Protein AF-X1URA6-F1 (afdb_monomer_lite)

InterPro domains:
  IPR028082 Periplasmic binding protein-like I [SSF53822] (2-71)
  IPR046335 Transcriptional regulator LacI/GalR-like, sensor domain [PF13377] (1-70)

Structure (mmCIF, N/CA/C/O backbone):
data_AF-X1URA6-F1
#
_entry.id   AF-X1URA6-F1
#
loop_
_atom_site.group_PDB
_atom_site.id
_atom_site.type_symbol
_atom_site.label_atom_id
_atom_site.label_alt_id
_atom_site.label_comp_id
_atom_site.label_asym_id
_atom_site.label_entity_id
_atom_site.label_seq_id
_atom_site.pdbx_PDB_ins_code
_atom_site.Cartn_x
_atom_site.Cartn_y
_atom_site.Cartn_z
_atom_site.occupancy
_atom_site.B_iso_or_equiv
_atom_site.auth_seq_id
_atom_site.auth_comp_id
_atom_site.auth_asym_id
_atom_site.auth_atom_id
_atom_site.pdbx_PDB_model_num
ATOM 1 N N . ALA A 1 1 ? 2.125 7.207 1.340 1.00 70.31 1 ALA A N 1
ATOM 2 C CA . ALA A 1 1 ? 0.950 6.797 2.125 1.00 70.31 1 ALA A CA 1
ATOM 3 C C . ALA A 1 1 ? 0.559 5.430 1.605 1.00 70.31 1 ALA A C 1
ATOM 5 O O . ALA A 1 1 ? 0.461 5.302 0.391 1.00 70.31 1 ALA A O 1
ATOM 6 N N . ASP A 1 2 ? 0.442 4.452 2.496 1.00 92.75 2 ASP A N 1
ATOM 7 C CA . ASP A 1 2 ? 0.181 3.036 2.214 1.00 92.75 2 ASP A CA 1
ATOM 8 C C . ASP A 1 2 ? -0.751 2.455 3.299 1.00 92.75 2 ASP A C 1
ATOM 10 O O . ASP A 1 2 ? -1.026 3.118 4.309 1.00 92.75 2 ASP A O 1
ATOM 14 N N . ASP A 1 3 ? -1.247 1.235 3.096 1.00 96.12 3 ASP A N 1
ATOM 15 C CA . ASP A 1 3 ? -2.155 0.550 4.026 1.00 96.12 3 ASP A CA 1
ATOM 16 C C . ASP A 1 3 ? -1.534 0.315 5.415 1.00 96.12 3 ASP A C 1
ATOM 18 O O . ASP A 1 3 ? -2.216 0.483 6.427 1.00 96.12 3 ASP A O 1
ATOM 22 N N . LEU A 1 4 ? -0.233 0.007 5.502 1.00 95.06 4 LEU A N 1
ATOM 23 C CA . LEU A 1 4 ? 0.461 -0.195 6.785 1.00 95.06 4 LEU A CA 1
ATOM 24 C C . LEU A 1 4 ? 0.477 1.080 7.629 1.00 95.06 4 LEU A C 1
ATOM 26 O O . LEU A 1 4 ? 0.195 1.054 8.829 1.00 95.06 4 LEU A O 1
ATOM 30 N N . THR A 1 5 ? 0.758 2.211 6.990 1.00 96.44 5 THR A N 1
ATOM 31 C CA . THR A 1 5 ? 0.709 3.529 7.618 1.00 96.44 5 THR A CA 1
ATOM 32 C C . THR A 1 5 ? -0.710 3.842 8.093 1.00 96.44 5 THR A C 1
ATOM 34 O O . THR A 1 5 ? -0.889 4.336 9.208 1.00 96.44 5 THR A O 1
ATOM 37 N N . ALA A 1 6 ? -1.730 3.517 7.290 1.00 96.94 6 ALA A N 1
ATOM 38 C CA . ALA A 1 6 ? -3.126 3.706 7.674 1.00 96.94 6 ALA A CA 1
ATOM 39 C C . ALA A 1 6 ? -3.504 2.866 8.906 1.00 96.94 6 ALA A C 1
ATOM 41 O O . ALA A 1 6 ? -4.144 3.394 9.816 1.00 96.94 6 ALA A O 1
ATOM 42 N N . PHE A 1 7 ? -3.052 1.611 9.005 1.00 96.50 7 PHE A N 1
ATOM 43 C CA . PHE A 1 7 ? -3.259 0.805 10.214 1.00 96.50 7 PHE A CA 1
ATOM 44 C C . PHE A 1 7 ? -2.581 1.404 11.447 1.00 96.50 7 PHE A C 1
ATOM 46 O O . PHE A 1 7 ? -3.187 1.416 12.516 1.00 96.50 7 PHE A O 1
ATOM 53 N N . GLY A 1 8 ? -1.371 1.952 11.305 1.00 96.00 8 GLY A N 1
ATOM 54 C CA . GLY A 1 8 ? -0.698 2.664 12.395 1.00 96.00 8 GLY A CA 1
ATOM 55 C C . GLY A 1 8 ? -1.510 3.861 12.901 1.00 96.00 8 GLY A C 1
ATOM 56 O O . GLY A 1 8 ? -1.659 4.050 14.107 1.00 96.00 8 GLY A O 1
ATOM 57 N N . VAL A 1 9 ? -2.114 4.629 11.989 1.00 97.00 9 VAL A N 1
ATOM 58 C CA . VAL A 1 9 ? -3.031 5.725 12.347 1.00 97.00 9 VAL A CA 1
ATOM 59 C C . VAL A 1 9 ? -4.285 5.193 13.042 1.00 97.00 9 VAL A C 1
ATOM 61 O O . VAL A 1 9 ? -4.713 5.759 14.048 1.00 97.00 9 VAL A O 1
ATOM 64 N N . MET A 1 10 ? -4.872 4.103 12.541 1.00 96.69 10 MET A N 1
ATOM 65 C CA . MET A 1 10 ? -6.052 3.489 13.156 1.00 96.69 10 MET A CA 1
ATOM 66 C C . MET A 1 10 ? -5.778 3.006 14.584 1.00 96.69 10 MET A C 1
ATOM 6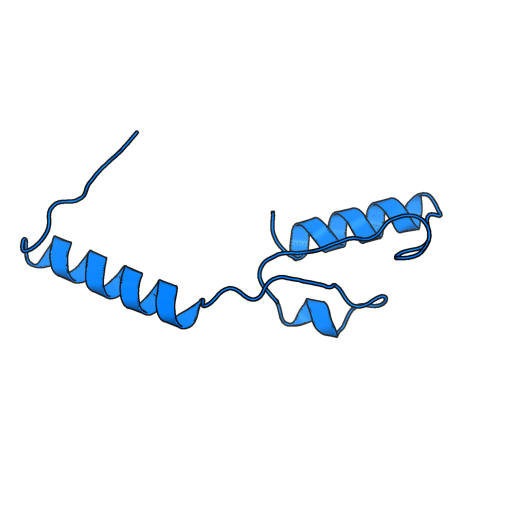8 O O . MET A 1 10 ? -6.627 3.193 15.456 1.00 96.69 10 MET A O 1
ATOM 72 N N . ASP A 1 11 ? -4.606 2.415 14.827 1.00 96.81 11 ASP A N 1
ATOM 73 C CA . ASP A 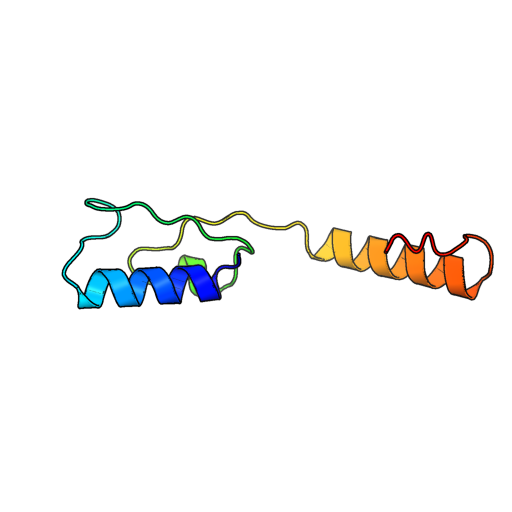1 11 ? -4.187 1.970 16.157 1.00 96.81 11 ASP A CA 1
ATOM 74 C C . ASP A 1 11 ? -3.995 3.155 17.110 1.00 96.81 11 ASP A C 1
ATOM 76 O O . ASP A 1 11 ? -4.571 3.176 18.198 1.00 96.81 11 ASP A O 1
ATOM 80 N N . ALA A 1 12 ? -3.289 4.200 16.667 1.00 97.81 12 ALA A N 1
ATOM 81 C CA . ALA A 1 12 ? -3.087 5.411 17.457 1.00 97.81 12 ALA A CA 1
ATOM 82 C C . ALA A 1 12 ? -4.418 6.085 17.841 1.00 97.81 12 ALA A C 1
ATOM 84 O O . ALA A 1 12 ? -4.648 6.388 19.009 1.00 97.81 12 ALA A O 1
ATOM 85 N N . LEU A 1 13 ? -5.335 6.257 16.884 1.00 97.12 13 LEU A N 1
ATOM 86 C CA . LEU A 1 13 ? -6.661 6.830 17.140 1.00 97.12 13 LEU A CA 1
ATOM 87 C C . LEU A 1 13 ? -7.474 5.988 18.127 1.00 97.12 13 LEU A C 1
ATOM 89 O O . LEU A 1 13 ? -8.148 6.534 19.001 1.00 97.12 13 LEU A O 1
ATOM 93 N N . LYS A 1 14 ? -7.399 4.660 18.007 1.00 95.69 14 LYS A N 1
ATOM 94 C CA . LYS A 1 14 ? -8.072 3.742 18.927 1.00 95.69 14 LYS A CA 1
ATOM 95 C C . LYS A 1 14 ? -7.500 3.843 20.344 1.00 95.69 14 LYS A C 1
ATOM 97 O O . LYS A 1 14 ? -8.282 3.834 21.293 1.00 95.69 14 LYS A O 1
ATOM 102 N N . ASN A 1 15 ? -6.180 3.965 20.489 1.00 97.88 15 ASN A N 1
ATOM 103 C CA . ASN A 1 15 ? -5.511 4.129 21.785 1.00 97.88 15 ASN A CA 1
ATOM 104 C C . ASN A 1 15 ? -5.899 5.445 22.479 1.00 97.88 15 ASN A C 1
ATOM 106 O O . ASN A 1 15 ? -6.036 5.475 23.699 1.00 97.88 15 ASN A O 1
ATOM 110 N N . GLU A 1 16 ? -6.182 6.493 21.704 1.00 98.12 16 GLU A N 1
ATOM 111 C CA . GLU A 1 16 ? -6.707 7.779 22.190 1.00 98.12 16 GLU A CA 1
ATOM 112 C C . GLU A 1 16 ? -8.242 7.784 22.391 1.00 98.12 16 GLU A C 1
ATOM 114 O O . GLU A 1 16 ? -8.834 8.799 22.755 1.00 98.12 16 GLU A O 1
ATOM 119 N N . GLY A 1 17 ? -8.919 6.652 22.165 1.00 97.75 17 GLY A N 1
ATOM 120 C CA . GLY A 1 17 ? -10.355 6.488 22.414 1.00 97.75 17 GLY A CA 1
ATOM 121 C C . GLY A 1 17 ? -11.288 6.945 21.285 1.00 97.75 17 GLY A C 1
ATOM 122 O O . GLY A 1 17 ? -12.510 6.911 21.465 1.00 97.75 17 GLY A O 1
ATOM 123 N N . TYR A 1 18 ? -10.759 7.323 20.117 1.00 98.31 18 TYR A N 1
ATOM 124 C CA . TYR A 1 18 ? -11.570 7.662 18.945 1.00 98.31 18 TYR A CA 1
ATOM 125 C C . TYR A 1 18 ? -12.187 6.415 18.297 1.00 98.31 18 TYR A C 1
ATOM 127 O O . TYR A 1 18 ? -11.608 5.326 18.256 1.00 98.31 18 TYR A O 1
ATOM 135 N N . LYS A 1 19 ? -13.386 6.577 17.734 1.00 97.44 19 LYS A N 1
ATOM 136 C CA . LYS A 1 19 ? -14.135 5.539 17.023 1.00 97.44 19 LYS A CA 1
ATOM 137 C C . LYS A 1 19 ? -13.997 5.726 15.524 1.00 97.44 19 LYS A C 1
ATOM 139 O O . LYS A 1 19 ? -14.483 6.699 14.960 1.00 97.44 19 LYS A O 1
ATOM 144 N N . ILE A 1 20 ? -13.446 4.729 14.851 1.00 97.19 20 ILE A N 1
ATOM 145 C CA . ILE A 1 20 ? -13.365 4.686 13.389 1.00 97.19 20 ILE A CA 1
ATOM 146 C C . ILE A 1 20 ? -14.545 3.848 12.871 1.00 97.19 20 ILE A C 1
ATOM 148 O O . ILE A 1 20 ? -14.769 2.752 13.392 1.00 97.19 20 ILE A O 1
ATOM 152 N N . PRO A 1 21 ? -15.338 4.322 11.890 1.00 96.94 21 PRO A N 1
ATOM 153 C CA . PRO A 1 21 ? -15.182 5.566 11.120 1.00 96.94 21 PRO A CA 1
ATOM 154 C C . PRO A 1 21 ? -15.923 6.794 11.691 1.00 96.94 21 PRO A C 1
ATOM 156 O O . PRO A 1 21 ? -15.951 7.837 11.044 1.00 96.94 21 PRO A O 1
ATOM 159 N N . ARG A 1 22 ? -16.584 6.671 12.850 1.00 97.81 22 ARG A N 1
ATOM 160 C CA . ARG A 1 22 ? -17.517 7.681 13.387 1.00 97.81 22 ARG A CA 1
ATOM 161 C C . ARG A 1 22 ? -16.884 9.054 13.614 1.00 97.81 22 ARG A C 1
ATOM 163 O O . ARG A 1 22 ? -17.465 10.049 13.202 1.00 97.81 22 ARG A O 1
ATOM 170 N N . ASP A 1 23 ? -15.756 9.084 14.309 1.00 98.12 23 ASP A N 1
ATOM 171 C CA . ASP A 1 23 ? -15.078 10.317 14.706 1.00 98.12 23 ASP A CA 1
ATOM 172 C C . ASP A 1 23 ? -14.065 10.737 13.635 1.00 98.12 23 ASP A C 1
ATOM 174 O O . ASP A 1 23 ? -13.847 11.922 13.401 1.00 98.12 23 ASP A O 1
ATOM 178 N N . MET A 1 24 ? -13.474 9.756 12.948 1.00 96.75 24 MET A N 1
ATOM 179 C CA . MET A 1 24 ? -12.562 9.978 11.835 1.00 96.75 24 MET A CA 1
ATOM 180 C C . MET A 1 24 ? -12.621 8.808 10.856 1.00 96.75 24 MET A C 1
ATOM 182 O O . MET A 1 24 ? -12.528 7.644 11.252 1.00 96.75 24 MET A O 1
ATOM 186 N N . SER A 1 25 ? -12.760 9.122 9.570 1.00 97.12 25 SER A N 1
ATOM 187 C CA . SER A 1 25 ? -12.644 8.143 8.489 1.00 97.12 25 SER A CA 1
ATOM 188 C C . SER A 1 25 ? -11.201 8.064 8.004 1.00 97.12 25 SER A C 1
ATOM 190 O O . SER A 1 25 ? -10.549 9.092 7.837 1.00 97.12 25 SER A O 1
ATOM 192 N N . ILE A 1 26 ? -10.724 6.846 7.756 1.00 96.81 26 ILE A N 1
ATOM 1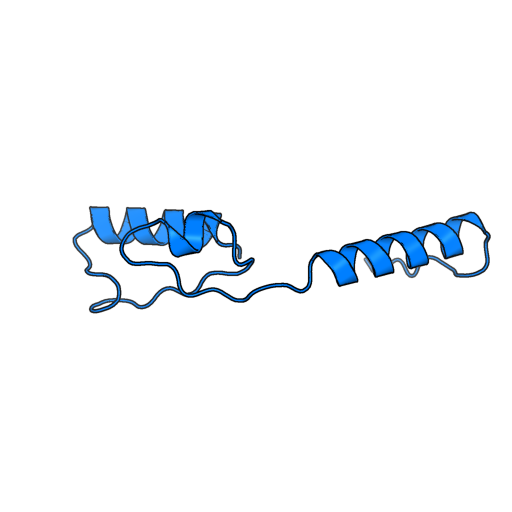93 C CA . ILE A 1 26 ? -9.370 6.565 7.275 1.00 96.81 26 ILE A CA 1
ATOM 194 C C . ILE A 1 26 ? -9.473 5.854 5.928 1.00 96.81 26 ILE A C 1
ATOM 196 O O . ILE A 1 26 ? -10.302 4.957 5.759 1.00 96.81 26 ILE A O 1
ATOM 200 N N . VAL A 1 27 ? -8.636 6.274 4.981 1.00 97.00 27 VAL A N 1
ATOM 201 C CA . VAL A 1 27 ? -8.489 5.642 3.670 1.00 97.00 27 VAL A CA 1
ATOM 202 C C . VAL A 1 27 ? -7.015 5.306 3.466 1.00 97.00 27 VAL A C 1
ATOM 204 O O . VAL A 1 27 ? -6.159 6.176 3.624 1.00 97.00 27 VAL A O 1
ATOM 207 N N . GLY A 1 28 ? -6.736 4.044 3.160 1.00 95.88 28 GLY A N 1
ATOM 208 C CA . GLY A 1 28 ? -5.412 3.541 2.817 1.00 95.88 28 GLY A CA 1
ATOM 209 C C . GLY A 1 28 ? -5.093 3.656 1.328 1.00 95.88 28 GLY A C 1
ATOM 210 O O . GLY A 1 28 ? -5.819 4.272 0.541 1.00 95.88 28 GLY A O 1
ATOM 211 N N . PHE A 1 29 ? -3.992 3.032 0.943 1.00 96.69 29 PHE A N 1
ATOM 212 C CA . PHE A 1 29 ? -3.521 2.929 -0.429 1.00 96.69 29 PHE A CA 1
ATOM 213 C C . PHE A 1 29 ? -2.721 1.628 -0.534 1.00 96.69 29 PHE A C 1
ATOM 215 O O . PHE A 1 29 ? -1.819 1.453 0.273 1.00 96.69 29 PHE A O 1
ATOM 222 N N . ASP A 1 30 ? -3.087 0.732 -1.456 1.00 95.81 30 ASP A N 1
ATOM 223 C CA . ASP A 1 30 ? -2.401 -0.503 -1.902 1.00 95.81 30 ASP A CA 1
ATOM 224 C C . ASP A 1 30 ? -3.382 -1.671 -2.061 1.00 95.81 30 ASP A C 1
ATOM 226 O O . ASP A 1 30 ? -3.227 -2.466 -2.988 1.00 95.81 30 ASP A O 1
ATOM 230 N N . ASP A 1 31 ? -4.414 -1.743 -1.219 1.00 95.62 31 ASP A N 1
ATOM 231 C CA . ASP A 1 31 ? -5.315 -2.896 -1.100 1.00 95.62 31 ASP A CA 1
ATOM 232 C C . ASP A 1 31 ? -4.584 -4.198 -0.757 1.00 95.62 31 ASP A C 1
ATOM 234 O O . ASP A 1 31 ? -4.689 -5.223 -1.436 1.00 95.62 31 ASP A O 1
ATOM 238 N N . GLN A 1 32 ? -3.800 -4.132 0.320 1.00 93.75 32 GLN A N 1
ATOM 239 C CA . GLN A 1 32 ? -3.106 -5.283 0.884 1.00 93.75 32 GLN A CA 1
ATOM 240 C C . GLN A 1 32 ? -4.089 -6.276 1.515 1.00 93.75 32 GLN A C 1
ATOM 242 O O . GLN A 1 32 ? -5.160 -5.909 1.988 1.00 93.75 32 GLN A O 1
ATOM 247 N N . ILE A 1 33 ? -3.684 -7.549 1.600 1.00 92.12 33 ILE A N 1
ATOM 248 C CA . ILE A 1 33 ? -4.504 -8.657 2.138 1.00 92.12 33 ILE A CA 1
ATOM 249 C C . ILE A 1 33 ? -5.137 -8.298 3.491 1.00 92.12 33 ILE A C 1
ATOM 251 O O . ILE A 1 33 ? -6.322 -8.536 3.720 1.00 92.12 33 ILE A O 1
ATOM 255 N N . PHE A 1 34 ? -4.365 -7.649 4.361 1.00 91.06 34 PHE A N 1
ATOM 256 C CA . PHE A 1 34 ? -4.798 -7.279 5.702 1.00 91.06 34 PHE A CA 1
ATOM 257 C C . PHE A 1 34 ? -5.935 -6.239 5.731 1.00 91.06 34 PHE A C 1
ATOM 259 O O . PHE A 1 34 ? -6.692 -6.190 6.703 1.00 91.06 34 PHE A O 1
ATOM 266 N N . SER A 1 35 ? -6.124 -5.448 4.671 1.00 94.69 35 SER A N 1
ATOM 267 C CA . SER A 1 35 ? -7.151 -4.394 4.577 1.00 94.69 35 SER A CA 1
ATOM 268 C C . SER A 1 35 ? -8.576 -4.932 4.699 1.00 94.69 35 SER A C 1
ATOM 270 O O . SER A 1 35 ? -9.440 -4.266 5.278 1.00 94.69 35 SER A O 1
ATOM 272 N N . ALA A 1 36 ? -8.806 -6.182 4.287 1.00 94.38 36 ALA A N 1
ATOM 273 C CA . ALA A 1 36 ? -10.080 -6.880 4.461 1.00 94.38 36 ALA A CA 1
ATOM 274 C C . ALA A 1 36 ? -10.207 -7.645 5.801 1.00 94.38 36 ALA A C 1
ATOM 276 O O . ALA A 1 36 ? -11.313 -8.008 6.225 1.00 94.38 36 ALA A O 1
ATOM 277 N N . GLU A 1 37 ? -9.097 -7.895 6.495 1.00 93.12 37 GLU A N 1
ATOM 278 C CA . GLU A 1 37 ? -9.052 -8.758 7.683 1.00 93.12 37 GLU A CA 1
ATOM 279 C C . GLU A 1 37 ? -9.196 -7.976 8.996 1.00 93.12 37 GLU A C 1
ATOM 281 O O . GLU A 1 37 ? -9.825 -8.462 9.940 1.00 93.12 37 GLU A O 1
ATOM 286 N N . PHE A 1 38 ? -8.700 -6.737 9.054 1.00 89.31 38 PHE A N 1
ATOM 287 C CA . PHE A 1 38 ? -8.804 -5.895 10.249 1.00 89.31 38 PHE A CA 1
ATOM 288 C C . PHE A 1 38 ? -10.235 -5.403 10.533 1.00 89.31 38 PHE A C 1
ATOM 290 O O . PHE A 1 38 ? -11.127 -5.424 9.677 1.00 89.31 38 PHE A O 1
ATOM 297 N N . ARG A 1 39 ? -10.483 -4.991 11.787 1.00 91.69 39 ARG A N 1
ATOM 298 C CA . ARG A 1 39 ? -11.766 -4.426 12.236 1.00 91.69 39 ARG A CA 1
ATOM 299 C C . ARG A 1 39 ? -11.560 -3.077 12.946 1.00 91.69 39 ARG A C 1
ATOM 301 O O . ARG A 1 39 ? -10.898 -3.056 13.985 1.00 91.69 39 ARG A O 1
ATOM 308 N N . PRO A 1 40 ? -12.165 -1.980 12.442 1.00 93.25 40 PRO A N 1
ATOM 309 C CA . PRO A 1 40 ? -12.942 -1.908 11.193 1.00 93.25 40 PRO A CA 1
ATOM 310 C C . PRO A 1 40 ? -12.081 -2.244 9.957 1.00 93.25 40 PRO A C 1
ATOM 312 O O . PRO A 1 40 ? -10.860 -2.139 10.022 1.00 93.25 40 PRO A O 1
ATOM 315 N N . MET A 1 41 ? -12.713 -2.703 8.867 1.00 96.56 41 MET A N 1
ATOM 316 C CA . MET A 1 41 ? -12.003 -2.939 7.598 1.00 96.56 41 MET A CA 1
ATOM 317 C C . MET A 1 41 ? -11.471 -1.612 7.052 1.00 96.56 41 MET A C 1
ATOM 319 O O . MET A 1 41 ? -12.106 -0.571 7.249 1.00 96.56 41 MET A O 1
ATOM 323 N N . LEU A 1 42 ? -10.334 -1.654 6.359 1.00 97.25 42 LEU A N 1
ATOM 324 C CA . LEU A 1 42 ? -9.715 -0.467 5.784 1.00 97.25 42 LEU A CA 1
ATOM 325 C C . LEU A 1 42 ? -10.241 -0.240 4.365 1.00 97.25 42 LEU A C 1
ATOM 327 O O . LEU A 1 42 ? -10.009 -1.039 3.462 1.00 97.25 42 LEU A O 1
ATOM 331 N N . THR A 1 43 ? -10.926 0.882 4.155 1.00 97.19 43 THR A N 1
ATOM 332 C CA . THR A 1 43 ? -11.173 1.392 2.802 1.00 97.19 43 THR A CA 1
ATOM 333 C C . THR A 1 43 ? -9.836 1.796 2.193 1.00 97.19 43 THR A C 1
ATOM 335 O O . THR A 1 43 ? -9.095 2.552 2.813 1.00 97.19 43 THR A O 1
ATOM 338 N N . THR A 1 44 ? -9.518 1.333 0.989 1.00 97.56 44 THR A N 1
ATOM 339 C CA . THR A 1 44 ? -8.213 1.580 0.361 1.00 97.56 44 THR A CA 1
ATOM 340 C C . THR A 1 44 ? -8.318 1.610 -1.161 1.00 97.56 44 THR A C 1
ATOM 342 O O . THR A 1 44 ? -9.295 1.138 -1.750 1.00 97.56 44 THR A O 1
ATOM 345 N N . VAL A 1 45 ? -7.328 2.226 -1.804 1.00 97.06 45 VAL A N 1
ATOM 346 C CA . VAL A 1 45 ? -7.202 2.275 -3.261 1.00 97.06 45 VAL A CA 1
ATOM 347 C C . VAL A 1 45 ? -6.349 1.103 -3.732 1.00 97.06 45 VAL A C 1
ATOM 349 O O . VAL A 1 45 ? -5.160 1.035 -3.427 1.00 97.06 45 VAL A O 1
ATOM 352 N N . ARG A 1 46 ? -6.932 0.222 -4.550 1.00 96.12 46 ARG A N 1
ATOM 353 C CA . ARG A 1 46 ? -6.192 -0.860 -5.209 1.00 96.12 46 ARG A CA 1
ATOM 354 C C . ARG A 1 46 ? -5.324 -0.313 -6.334 1.00 96.12 46 ARG A C 1
ATOM 356 O O . ARG A 1 46 ? -5.838 0.196 -7.334 1.00 96.12 46 ARG A O 1
ATOM 363 N N . GLN A 1 47 ? -4.013 -0.487 -6.211 1.00 95.38 47 GLN A N 1
ATOM 364 C CA . GLN A 1 47 ? -3.087 -0.182 -7.296 1.00 95.38 47 GLN A CA 1
ATOM 365 C C . GLN A 1 47 ? -3.064 -1.318 -8.334 1.00 95.38 47 GLN A C 1
ATOM 367 O O . GLN A 1 47 ? -3.145 -2.492 -7.967 1.00 95.38 47 GLN A O 1
ATOM 372 N N . PRO A 1 48 ? -2.909 -1.027 -9.639 1.00 96.38 48 PRO A N 1
ATOM 373 C CA . PRO A 1 48 ? -2.766 -2.052 -10.671 1.00 96.38 48 PRO A CA 1
ATOM 374 C C . PRO A 1 48 ? -1.335 -2.629 -10.681 1.00 96.38 48 PRO A C 1
ATOM 376 O O . PRO A 1 48 ? -0.631 -2.522 -11.686 1.00 96.38 48 PRO A O 1
ATOM 379 N N . ALA A 1 49 ? -0.901 -3.213 -9.558 1.00 94.44 49 ALA A N 1
ATOM 380 C CA . ALA A 1 49 ? 0.479 -3.635 -9.300 1.00 94.44 49 ALA A CA 1
ATOM 381 C C . ALA A 1 49 ? 1.063 -4.526 -10.405 1.00 94.44 49 ALA A C 1
ATOM 383 O O . ALA A 1 49 ? 2.170 -4.263 -10.871 1.00 94.44 49 ALA A O 1
ATOM 384 N N . ASP A 1 50 ? 0.288 -5.489 -10.909 1.00 96.19 50 ASP A N 1
ATOM 385 C CA . ASP A 1 50 ? 0.722 -6.376 -11.996 1.00 96.19 50 ASP A CA 1
ATOM 386 C C . ASP A 1 50 ? 1.067 -5.602 -13.276 1.00 96.19 50 ASP A C 1
ATOM 388 O O . ASP A 1 50 ? 2.103 -5.833 -13.899 1.00 96.19 50 ASP A O 1
ATOM 392 N N . LYS A 1 51 ? 0.228 -4.624 -13.650 1.00 98.12 51 LYS A N 1
ATOM 393 C CA . LYS A 1 51 ? 0.464 -3.783 -14.833 1.00 98.12 51 LYS A CA 1
ATOM 394 C C . LYS A 1 51 ? 1.673 -2.878 -14.633 1.00 98.12 51 LYS A C 1
ATOM 396 O O . LYS A 1 51 ? 2.447 -2.697 -15.567 1.00 98.12 51 LYS A O 1
ATOM 401 N N . MET A 1 52 ? 1.841 -2.325 -13.431 1.00 97.50 52 MET A N 1
ATOM 402 C CA . MET A 1 52 ? 3.008 -1.501 -13.103 1.00 97.50 52 MET A CA 1
ATOM 403 C C . MET A 1 52 ? 4.299 -2.318 -13.176 1.00 97.50 52 MET A C 1
ATOM 405 O O . MET A 1 52 ? 5.275 -1.855 -13.759 1.00 97.50 52 MET A O 1
ATOM 409 N N . GLY A 1 53 ? 4.294 -3.544 -12.645 1.00 97.38 53 GLY A N 1
ATOM 410 C CA . GLY A 1 53 ? 5.426 -4.465 -12.727 1.00 97.38 53 GLY A CA 1
ATOM 411 C C . GLY A 1 53 ? 5.773 -4.814 -14.173 1.00 97.38 53 GLY A C 1
ATOM 412 O O . GLY A 1 53 ? 6.928 -4.680 -14.573 1.00 97.38 53 GLY A O 1
ATOM 413 N N . GLN A 1 54 ? 4.768 -5.173 -14.979 1.00 98.44 54 GLN A N 1
ATOM 414 C CA . GLN A 1 54 ? 4.955 -5.466 -16.400 1.00 98.44 54 GLN A CA 1
ATOM 415 C C . GLN A 1 54 ? 5.552 -4.272 -17.155 1.00 98.44 54 GLN A C 1
ATOM 417 O O . GLN A 1 54 ? 6.586 -4.406 -17.804 1.00 98.44 54 GLN A O 1
ATOM 422 N N . GLN A 1 55 ? 4.964 -3.082 -17.003 1.00 97.50 55 GLN A N 1
ATOM 423 C CA . GLN A 1 55 ? 5.477 -1.870 -17.643 1.00 97.50 55 GLN A CA 1
ATOM 424 C C . GLN A 1 55 ? 6.880 -1.497 -17.152 1.00 97.50 55 GLN A C 1
ATOM 426 O O . GLN A 1 55 ? 7.704 -1.042 -17.944 1.00 97.50 55 GLN A O 1
ATOM 431 N N . GLY A 1 56 ? 7.173 -1.697 -15.866 1.00 96.56 56 GLY A N 1
ATOM 432 C CA . GLY A 1 56 ? 8.497 -1.460 -15.299 1.00 96.56 56 GLY A CA 1
ATOM 433 C C . GLY A 1 56 ? 9.567 -2.346 -15.939 1.00 96.56 56 GLY A C 1
ATOM 434 O O . GLY A 1 56 ? 10.627 -1.846 -16.318 1.00 96.56 56 GLY A O 1
ATOM 435 N N . VAL A 1 57 ? 9.272 -3.637 -16.124 1.00 97.50 57 VAL A N 1
ATOM 436 C CA . VAL A 1 57 ? 10.165 -4.573 -16.825 1.00 97.50 57 VAL A CA 1
ATOM 437 C C . VAL A 1 57 ? 10.312 -4.195 -18.298 1.00 97.50 57 VAL A C 1
ATOM 439 O O . VAL A 1 57 ? 11.436 -4.142 -18.791 1.00 97.50 57 VAL A O 1
ATOM 442 N N . ASP A 1 58 ? 9.223 -3.852 -18.987 1.00 96.88 58 ASP A N 1
ATOM 443 C CA . ASP A 1 58 ? 9.276 -3.420 -20.390 1.00 96.88 58 ASP A CA 1
ATOM 444 C C . ASP A 1 58 ? 10.171 -2.184 -20.575 1.00 96.88 58 ASP A C 1
ATOM 446 O O . ASP A 1 58 ? 10.934 -2.085 -21.539 1.00 96.88 58 ASP A O 1
ATOM 450 N N . ILE A 1 59 ? 10.096 -1.224 -19.648 1.00 95.44 59 ILE A N 1
ATOM 451 C CA . ILE A 1 59 ? 10.957 -0.036 -19.642 1.00 95.44 59 ILE A CA 1
ATOM 452 C C . ILE A 1 59 ? 12.418 -0.431 -19.402 1.00 95.44 59 ILE A C 1
ATOM 454 O O . ILE A 1 59 ? 13.301 0.049 -20.115 1.00 95.44 59 ILE A O 1
ATOM 458 N N . LEU A 1 60 ? 12.677 -1.316 -18.436 1.00 95.69 60 LEU A N 1
ATOM 459 C CA . LEU A 1 60 ? 14.023 -1.800 -18.132 1.00 95.69 60 LEU A CA 1
ATOM 460 C C . LEU A 1 60 ? 14.661 -2.500 -19.338 1.00 95.69 60 LEU A C 1
ATOM 462 O O . LEU A 1 60 ? 15.810 -2.212 -19.667 1.00 95.69 60 LEU A O 1
ATOM 466 N N . LEU A 1 61 ? 13.918 -3.371 -20.023 1.00 96.94 61 LEU A N 1
ATOM 467 C CA . LEU A 1 61 ? 14.396 -4.064 -21.222 1.00 96.94 61 LEU A CA 1
ATOM 468 C C . LEU A 1 61 ? 14.745 -3.074 -22.337 1.00 96.94 61 LEU A C 1
ATOM 470 O O . LEU A 1 61 ? 15.823 -3.162 -22.916 1.00 96.94 61 LEU A O 1
ATOM 474 N N . LYS A 1 62 ? 13.915 -2.048 -22.565 1.00 95.94 62 LYS A N 1
ATOM 475 C CA . LYS A 1 62 ? 14.230 -0.989 -23.541 1.00 95.94 62 LYS A CA 1
ATOM 476 C C . LYS A 1 62 ? 15.516 -0.229 -23.211 1.00 95.94 62 LYS A C 1
ATOM 478 O O . LYS A 1 62 ? 16.209 0.218 -24.124 1.00 95.94 62 LYS A O 1
ATOM 483 N N . TRP A 1 63 ? 15.835 -0.056 -21.928 1.00 94.88 63 TRP A N 1
ATOM 484 C CA . TRP A 1 63 ? 17.106 0.543 -21.514 1.00 94.88 63 TRP A CA 1
ATOM 485 C C . TRP A 1 63 ? 18.290 -0.395 -21.750 1.00 94.88 63 TRP A C 1
ATOM 487 O O . TRP A 1 63 ? 19.327 0.069 -22.218 1.00 94.88 63 TRP A O 1
ATOM 497 N N . ILE A 1 64 ? 18.134 -1.690 -21.460 1.00 96.06 64 ILE A N 1
ATOM 498 C CA . ILE A 1 64 ? 19.163 -2.715 -21.701 1.00 96.06 64 ILE A CA 1
ATOM 499 C C . ILE A 1 64 ? 19.475 -2.823 -23.200 1.00 96.06 64 ILE A C 1
ATOM 501 O O . ILE A 1 64 ? 20.643 -2.826 -23.581 1.00 96.06 64 ILE A O 1
ATOM 505 N N . ASP A 1 65 ? 18.445 -2.813 -24.046 1.00 96.44 65 ASP A N 1
ATOM 506 C CA . ASP A 1 65 ? 18.576 -2.922 -25.503 1.00 96.44 65 ASP A CA 1
ATOM 507 C C . ASP A 1 65 ? 18.995 -1.601 -26.178 1.00 96.44 65 ASP A C 1
ATOM 509 O O . ASP A 1 65 ? 19.182 -1.543 -27.394 1.00 96.44 65 ASP A O 1
ATOM 513 N N . GLY A 1 66 ? 19.105 -0.505 -25.418 1.00 93.50 66 GLY A N 1
ATOM 514 C CA . GLY A 1 66 ? 19.448 0.821 -25.941 1.00 93.50 66 GLY A CA 1
ATOM 515 C C . GLY A 1 66 ? 18.364 1.463 -26.817 1.00 93.50 66 GLY A C 1
ATOM 516 O O . GLY A 1 66 ? 18.627 2.463 -27.487 1.00 93.50 66 GLY A O 1
ATOM 517 N N . THR A 1 67 ? 17.141 0.926 -26.811 1.00 93.75 67 THR A N 1
ATOM 518 C CA . THR A 1 67 ? 16.009 1.417 -27.616 1.00 93.75 67 THR A CA 1
ATOM 519 C C . THR A 1 67 ? 15.240 2.559 -26.946 1.00 93.75 67 THR A C 1
ATOM 521 O O . THR A 1 67 ? 14.446 3.237 -27.598 1.00 93.75 67 THR A O 1
ATOM 524 N N . ALA A 1 68 ? 15.502 2.831 -25.664 1.00 87.81 68 ALA A N 1
ATOM 525 C CA . ALA A 1 68 ? 15.030 4.018 -24.959 1.00 87.81 68 ALA A CA 1
ATOM 526 C C . ALA A 1 68 ? 16.123 4.600 -24.052 1.00 87.81 68 ALA A C 1
ATOM 528 O O . ALA A 1 68 ? 16.940 3.872 -23.490 1.00 87.81 68 ALA A O 1
ATOM 529 N N . LYS A 1 69 ? 16.115 5.925 -23.862 1.00 80.75 69 LYS A N 1
ATOM 530 C CA . LYS A 1 69 ? 16.985 6.595 -22.886 1.00 80.75 69 LYS A CA 1
ATOM 531 C C . LYS A 1 69 ? 16.291 6.692 -21.533 1.00 80.75 69 LYS A C 1
ATOM 533 O O . LYS A 1 69 ? 15.084 6.922 -21.451 1.00 80.75 69 LYS A O 1
ATOM 538 N N . ARG A 1 70 ? 17.069 6.551 -20.461 1.00 80.50 70 ARG A N 1
ATOM 539 C CA . ARG A 1 70 ? 16.594 6.812 -19.104 1.00 80.50 70 ARG A CA 1
ATOM 540 C C . ARG A 1 70 ? 16.386 8.316 -18.940 1.00 80.50 70 ARG A C 1
ATOM 542 O O . ARG A 1 70 ? 17.355 9.071 -18.911 1.00 80.50 70 ARG A O 1
ATOM 549 N N . ASN A 1 71 ? 15.134 8.743 -18.821 1.00 75.12 71 ASN A N 1
ATOM 550 C CA . ASN A 1 71 ? 14.819 10.108 -18.414 1.00 75.12 71 ASN A CA 1
ATOM 551 C C . ASN A 1 71 ? 15.050 10.201 -16.904 1.00 75.12 71 ASN A C 1
ATOM 553 O O . ASN A 1 71 ? 14.203 9.797 -16.112 1.00 75.12 71 ASN A O 1
ATOM 557 N N . VAL A 1 72 ? 16.241 10.650 -16.511 1.00 74.38 72 VAL A N 1
ATOM 558 C CA . VAL A 1 72 ? 16.533 10.991 -15.118 1.00 74.38 72 VAL A CA 1
ATOM 559 C C . VAL A 1 72 ? 16.079 12.429 -14.912 1.00 74.38 72 VAL A C 1
ATOM 561 O O . VAL A 1 72 ? 16.682 13.351 -15.457 1.00 74.38 72 VAL A O 1
ATOM 564 N N . THR A 1 73 ? 15.008 12.614 -14.151 1.00 67.56 73 THR A N 1
ATOM 565 C CA . THR A 1 73 ? 14.649 13.917 -13.588 1.00 67.56 73 THR A CA 1
ATOM 566 C C . THR A 1 73 ? 15.015 13.862 -12.111 1.00 67.56 73 THR A C 1
ATOM 568 O O . THR A 1 73 ? 14.565 12.952 -11.414 1.00 67.56 73 THR A O 1
ATOM 571 N N . VAL A 1 74 ? 15.911 14.760 -11.691 1.00 53.97 74 VAL A N 1
ATOM 572 C CA . VAL A 1 74 ? 16.291 14.974 -10.285 1.00 53.97 74 VAL A CA 1
ATOM 573 C C . VAL A 1 74 ? 15.356 16.013 -9.692 1.00 53.97 74 VAL A C 1
ATOM 575 O O . VAL A 1 74 ? 15.103 17.01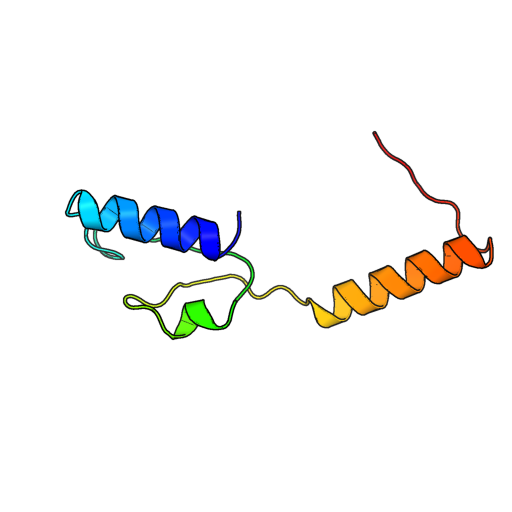1 -10.405 1.00 53.97 74 VAL A O 1
#

Secondary structure (DSSP, 8-state):
--HHHHHHHHHHHHHTTPPTTTT---EEEE--GGGGTSSSPPEEEEP-HHHHHHHHHHHHHHHHTTSS------

Organism: NCBI:txid412755

pLDDT: mean 93.63, std 7.79, range [53.97, 98.44]

Sequence (74 aa):
ADDLTAFGVMDALKNEGYKIPRDMSIVGFDDQIFSAEFRPMLTTVRQPADKMGQQGVDILLKWIDGTAKRNVTV

Foldseek 3Di:
DAPVVQVVVVVVCVVVPHDPPVRPDTEGEDPDPCQCVDVVRHHYHHDPVVVVVVVVVVVVVCVVVVVDDDPDDD

Radius of gyration: 18.45 Å; chains: 1; bounding box: 37×24×50 Å

=== Feature glossary ===
Feature key, reading from the visual/contextual features back to the raw sequence:

Rendered structure images. Six rendered views show the 3D structure from the faces of a cube — i.e. along ±x, ±y, ±z. Rendering representation is drawn randomly per protein from cartoon (secondary-structure ribbons), sticks (backbone bonds), or molecular surface; coloring is either N→C rainbow (blue at the N-terminus through red at the C-terminus) or one color per chain.

Contact-map, Ramachandran, and PAE plots. The contact map is a binary N×N matrix image: pixel (i, j) is dark where Cα_i and Cα_j are within 8 Å and |i−j|>4. Because the |i−j|>4 filter removes local helical contacts, off-diagonal stripes parallel to the main diagonal indicate parallel β-sheets; stripes perpendicular to it indicate antiparallel β-sheets. The Ramachandran plot scatters every residue's (φ, ψ) pair against the sterically allowed regions. The PAE heatmap renders the predicted-aligned-error matrix.

InterPro / GO / CATH / organism. Database cross-references. InterPro integrates a dozen domain/family signature databases into unified entries with residue-range hits. GO terms attach function/process/location labels with evidence codes. CATH codes position the fold in a four-level structural taxonomy. Organism is the NCBI-taxonomy species name.

Nearest PDB structures. The Foldseek neighbor list gives the closest experimentally determined structures in the PDB, ranked by structural alignment. TM-score near 1 means near-identical fold; near 0.3 means only rough topology match. This is how one finds what a novel AlphaFold prediction most resembles in the solved-structure universe.

Predicted aligned error. PAE(i, j) answers: if I align the predicted and true structures on residue i, how far off (in Å) do I expect residue j to be? A block-diagonal PAE matrix with low values on the blocks and high values off-diagonal is the signature of a multi-domain protein with confidently predicted domains but uncertain inter-domain orientation.

Solvent-accessible surface area. Accessible surface area quantifies burial. A residue with SASA near zero is packed into the hydrophobic core; one with SASA >100 Å² sits on the surface. Computed here via the Shrake–Rupley numerical algorithm with a 1.4 Å probe.

B-factor. B-factor (Debye–Waller factor) reflects atomic displacement in the crystal lattice. It is an experimental observable (units Å²), not a prediction; low values mean the atom is pinned down, high values mean it moves or is heterogeneous across the crystal.

pLDDT. For AlphaFold models, the B-factor field carries pLDDT — the model's own estimate of local accuracy on a 0–100 scale. Regions with pLDDT<50 should be treated as essentially unmodeled; they often correspond to intrinsically disordered segments.

Backbone torsions (φ/ψ). φ (phi) and ψ (psi) are the two rotatable backbone dihedrals per residue: φ is the C(i-1)–N–Cα–C torsion, ψ is the N–Cα–C–N(i+1) torsion, both in degrees on (−180°, 180°]. α-helical residues cluster near (−60°, −45°); β-strand residues near (−120°, +130°). A Ramachandran plot is simply a scatter of (φ, ψ) for every residue.

Radius of gyration, Cα contacts, bounding box. Radius of gyration (Rg) is the root-mean-square distance of Cα atoms from their centroid — a single number for overall size and compactness. A globular domain of N residues has Rg ≈ 2.2·N^0.38 Å; an extended or disordered chain has a much larger Rg. The Cα contact count is the number of residue pairs whose Cα atoms are within 8 Å and are more than four positions apart in sequence — a standard proxy for tertiary packing density. The bounding box is the smallest axis-aligned box enclosing all Cα atoms.

Secondary structure (3-state, P-SEA). Three-state secondary structure (P-SEA) collapses the eight DSSP classes into helix (a), strand (b), and coil (c). P-SEA assigns these from Cα geometry alone — distances and angles — without requiring backbone oxygens, so it works on any Cα trace.

Secondary structure (8-state, DSSP). DSSP 8-state secondary structure assigns each residue one of H (α-helix), G (3₁₀-helix), I (π-helix), E (extended β-strand), B (isolated β-bridge), T (hydrogen-bonded turn), S (bend), or '-' (coil). The assignment is computed from backbone hydrogen-bond geometry via the Kabsch–Sander algorithm.

Foldseek 3Di. A 3Di character summarizes, for each residue, the relative orientation of the Cα frame of its nearest spatial neighbor. Because it encodes fold topology rather than chemistry, 3Di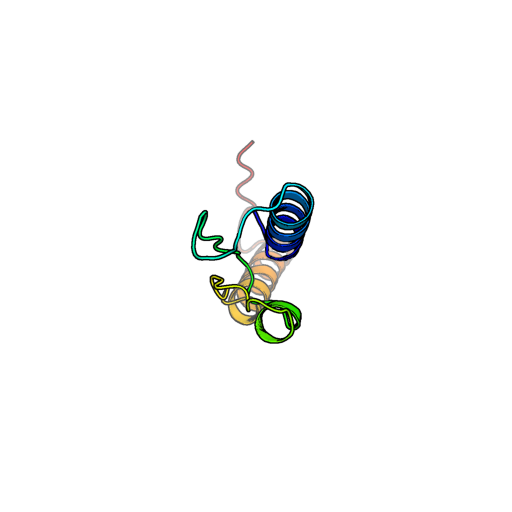 alignments detect remote structural similarity that sequence alignment misses.

mmCIF coordinates. The mmCIF block holds the 3D Cartesian coordinates of each backbone atom (N, Cα, C, O) in ångströms. mmCIF is the PDB's canonical archive format — a tagged-loop text representation of the atomic model.

Sequence. Sequence gives the chain of amino acids in standard one-letter code (A=alanine, C=cysteine, …, Y=tyrosine), read N→C. It is the only feature that is directly encoded by the gene; all structural fea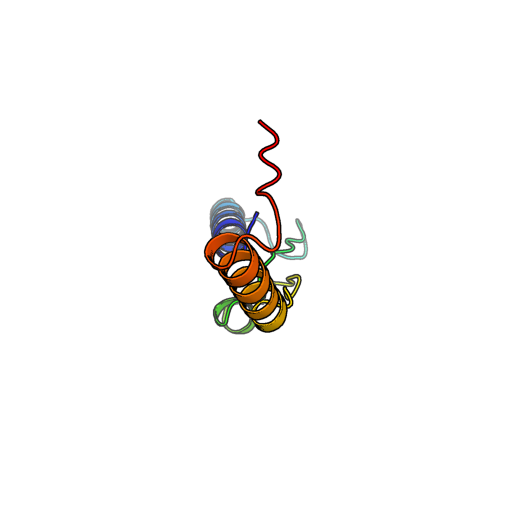tures are derived from the folded form of this sequence.